Protein AF-0000000081881541 (afdb_homodimer)

Structure (mmCIF, N/CA/C/O backbone):
data_AF-0000000081881541-model_v1
#
loop_
_entity.id
_entity.type
_entity.pdbx_description
1 polymer 'Centromere protein X'
#
loop_
_atom_site.group_PDB
_atom_site.id
_atom_site.type_symbol
_atom_site.label_atom_id
_atom_site.label_alt_id
_atom_site.label_comp_id
_atom_site.label_asym_id
_atom_site.label_entity_id
_atom_site.label_seq_id
_atom_site.pdbx_PDB_ins_code
_atom_site.Cartn_x
_atom_site.Cartn_y
_atom_site.Cartn_z
_atom_site.occupancy
_atom_site.B_iso_or_equiv
_atom_site.auth_seq_id
_atom_site.auth_comp_id
_atom_site.auth_asym_id
_atom_site.auth_atom_id
_atom_site.pdbx_PDB_model_num
ATOM 1 N N . MET A 1 1 ? -21.609 -10.727 9.477 1 28.62 1 MET A N 1
ATOM 2 C CA . MET A 1 1 ? -20.609 -11.75 9.211 1 28.62 1 MET A CA 1
ATOM 3 C C . MET A 1 1 ? -19.641 -11.297 8.117 1 28.62 1 MET A C 1
ATOM 5 O O . MET A 1 1 ? -18.484 -11.734 8.078 1 28.62 1 MET A O 1
ATOM 9 N N . GLU A 1 2 ? -20.094 -10.688 7.086 1 37.22 2 GLU A N 1
ATOM 10 C CA . GLU A 1 2 ? -19.391 -10.211 5.902 1 37.22 2 GLU A CA 1
ATOM 11 C C . GLU A 1 2 ? -18.375 -9.133 6.262 1 37.22 2 GLU A C 1
ATOM 13 O O . GLU A 1 2 ? -17.297 -9.062 5.664 1 37.22 2 GLU A O 1
ATOM 18 N N . LYS A 1 3 ? -18.703 -8.258 7.117 1 42.94 3 LYS A N 1
ATOM 19 C CA . LYS A 1 3 ? -17.891 -7.172 7.652 1 42.94 3 LYS A CA 1
ATOM 20 C C . LYS A 1 3 ? -16.672 -7.711 8.414 1 42.94 3 LYS A C 1
ATOM 22 O O . LYS A 1 3 ? -15.633 -7.062 8.469 1 42.94 3 LYS A O 1
ATOM 27 N N . ARG A 1 4 ? -16.844 -8.727 9.141 1 43.38 4 ARG A N 1
ATOM 28 C CA . ARG A 1 4 ? -15.828 -9.336 9.992 1 43.38 4 ARG A CA 1
ATOM 29 C C . ARG A 1 4 ? -14.727 -9.977 9.148 1 43.38 4 ARG A C 1
ATOM 31 O O . ARG A 1 4 ? -13.578 -10.062 9.586 1 43.38 4 ARG A O 1
ATOM 38 N N . GLU A 1 5 ? -15.031 -10.672 8.125 1 47.53 5 GLU A N 1
ATOM 39 C CA . GLU A 1 5 ? -14.148 -11.383 7.199 1 47.53 5 GLU A CA 1
ATOM 40 C C . GLU A 1 5 ? -13.297 -10.406 6.391 1 47.53 5 GLU A C 1
ATOM 42 O O . GLU A 1 5 ? -12.297 -10.805 5.793 1 47.53 5 GLU A O 1
ATOM 47 N N . GLN A 1 6 ? -13.891 -9.219 6.172 1 51.59 6 GLN A N 1
ATOM 48 C CA . GLN A 1 6 ? -13.258 -8.133 5.434 1 51.59 6 GLN A CA 1
ATOM 49 C C . GLN A 1 6 ? -12.023 -7.613 6.172 1 51.59 6 GLN A C 1
ATOM 51 O O . GLN A 1 6 ? -11.062 -7.16 5.543 1 51.59 6 GLN A O 1
ATOM 56 N N . GLY A 1 7 ? -12.109 -7.938 7.457 1 55.38 7 GLY A N 1
ATOM 57 C CA . GLY A 1 7 ? -11.039 -7.469 8.336 1 55.38 7 GLY A CA 1
ATOM 58 C C . GLY A 1 7 ? -9.758 -8.258 8.188 1 55.38 7 GLY A C 1
ATOM 59 O O . GLY A 1 7 ? -8.664 -7.695 8.25 1 55.38 7 GLY A O 1
ATOM 60 N N . ALA A 1 8 ? -9.922 -9.516 7.84 1 63.72 8 ALA A N 1
ATOM 61 C CA . ALA A 1 8 ? -8.75 -10.391 7.762 1 63.72 8 ALA A CA 1
ATOM 62 C C . ALA A 1 8 ? -8.07 -10.273 6.398 1 63.72 8 ALA A C 1
ATOM 64 O O . ALA A 1 8 ? -6.934 -10.711 6.223 1 63.72 8 ALA A O 1
ATOM 65 N N . ARG A 1 9 ? -8.703 -9.57 5.543 1 85.38 9 ARG A N 1
ATOM 66 C CA . ARG A 1 9 ? -8.195 -9.523 4.176 1 85.38 9 ARG A CA 1
ATOM 67 C C . ARG A 1 9 ? -7.676 -8.133 3.83 1 85.38 9 ARG A C 1
ATOM 69 O O . ARG A 1 9 ? -7.496 -7.805 2.656 1 85.38 9 ARG A O 1
ATOM 76 N N . SER A 1 10 ? -7.621 -7.383 4.914 1 92.06 10 SER A N 1
ATOM 77 C CA . SER A 1 10 ? -7.117 -6.023 4.75 1 92.06 10 SER A CA 1
ATOM 78 C C . SER A 1 10 ? -6.355 -5.566 5.992 1 92.06 10 SER A C 1
ATOM 80 O O . SER A 1 10 ? -6.332 -6.262 7.008 1 92.06 10 SER A O 1
ATOM 82 N N . PHE A 1 11 ? -5.676 -4.539 5.855 1 96.19 11 PHE A N 1
ATOM 83 C CA . PHE A 1 11 ? -4.957 -3.988 6.996 1 96.19 11 PHE A CA 1
ATOM 84 C C . PHE A 1 11 ? -5.926 -3.41 8.023 1 96.19 11 PHE A C 1
ATOM 86 O O . PHE A 1 11 ? -6.926 -2.791 7.656 1 96.19 11 PHE A O 1
ATOM 93 N N . LYS A 1 12 ? -5.598 -3.611 9.188 1 95.06 12 LYS A N 1
ATOM 94 C CA . LYS A 1 12 ? -6.379 -2.998 10.258 1 95.06 12 LYS A CA 1
ATOM 95 C C . LYS A 1 12 ? -6.277 -1.477 10.211 1 95.06 12 LYS A C 1
ATOM 97 O O . LYS A 1 12 ? -5.199 -0.928 9.984 1 95.06 12 LYS A O 1
ATOM 102 N N . LYS A 1 13 ? -7.387 -0.907 10.531 1 96.12 13 LYS A N 1
ATOM 103 C CA . LYS A 1 13 ? -7.445 0.552 10.523 1 96.12 13 LYS A CA 1
ATOM 104 C C . LYS A 1 13 ? -6.465 1.143 11.531 1 96.12 13 LYS A C 1
ATOM 106 O O . LYS A 1 13 ? -5.801 2.145 11.25 1 96.12 13 LYS A O 1
ATOM 111 N N . GLU A 1 14 ? -6.41 0.538 12.695 1 96.5 14 GLU A N 1
ATOM 112 C CA . GLU A 1 14 ? -5.523 1.026 13.75 1 96.5 14 GLU A CA 1
ATOM 113 C C . GLU A 1 14 ? -4.066 0.989 13.297 1 96.5 14 GLU A C 1
ATOM 115 O O . GLU A 1 14 ? -3.297 1.908 13.594 1 96.5 14 GLU A O 1
ATOM 120 N N . THR A 1 15 ? -3.705 -0.054 12.625 1 96.5 15 THR A N 1
ATOM 121 C CA . THR A 1 15 ? -2.34 -0.188 12.125 1 96.5 15 THR A CA 1
ATOM 122 C C . THR A 1 15 ? -2.037 0.884 11.078 1 96.5 15 THR A C 1
ATOM 124 O O . THR A 1 15 ? -0.993 1.536 11.141 1 96.5 15 THR A O 1
ATOM 127 N N . VAL A 1 16 ? -2.938 1.083 10.117 1 97.94 16 VAL A N 1
ATOM 128 C CA . VAL A 1 16 ? -2.756 2.086 9.07 1 97.94 16 VAL A CA 1
ATOM 129 C C . VAL A 1 16 ? -2.654 3.475 9.695 1 97.94 16 VAL A C 1
ATOM 131 O O . VAL A 1 16 ? -1.791 4.27 9.32 1 97.94 16 VAL A O 1
ATOM 134 N N . ASN A 1 17 ? -3.527 3.76 10.664 1 98 17 ASN A N 1
ATOM 135 C CA . ASN A 1 17 ? -3.504 5.035 11.367 1 98 17 ASN A CA 1
ATOM 136 C C . ASN A 1 17 ? -2.156 5.281 12.039 1 98 17 ASN A C 1
ATOM 138 O O . ASN A 1 17 ? -1.566 6.352 11.891 1 98 17 ASN A O 1
ATOM 142 N N . LYS A 1 18 ? -1.632 4.258 12.742 1 96.88 18 LYS A N 1
ATOM 143 C CA . LYS A 1 18 ? -0.356 4.379 13.438 1 96.88 18 LYS A CA 1
ATOM 144 C C . LYS A 1 18 ? 0.786 4.629 12.461 1 96.88 18 LYS A C 1
ATOM 146 O O . LYS A 1 18 ? 1.662 5.457 12.719 1 96.88 18 LYS A O 1
ATOM 151 N N . LEU A 1 19 ? 0.794 3.918 11.383 1 97.5 19 LEU A N 1
ATOM 152 C CA . LEU A 1 19 ? 1.859 4.062 10.391 1 97.5 19 LEU A CA 1
ATOM 153 C C . LEU A 1 19 ? 1.835 5.449 9.766 1 97.5 19 LEU A C 1
ATOM 155 O O . LEU A 1 19 ? 2.887 6.066 9.57 1 97.5 19 LEU A O 1
ATOM 159 N N . LEU A 1 20 ? 0.648 5.957 9.422 1 97.88 20 LEU A N 1
ATOM 160 C CA . LEU A 1 20 ? 0.536 7.312 8.891 1 97.88 20 LEU A CA 1
ATOM 161 C C . LEU A 1 20 ? 1.078 8.336 9.883 1 97.88 20 LEU A C 1
ATOM 163 O O . LEU A 1 20 ? 1.853 9.219 9.508 1 97.88 20 LEU A O 1
ATOM 167 N N . GLN A 1 21 ? 0.752 8.25 11.086 1 96.75 21 GLN A N 1
ATOM 168 C CA . GLN A 1 21 ? 1.152 9.172 12.141 1 96.75 21 GLN A CA 1
ATOM 169 C C . GLN A 1 21 ? 2.668 9.188 12.312 1 96.75 21 GLN A C 1
ATOM 171 O O . GLN A 1 21 ? 3.256 10.234 12.594 1 96.75 21 GLN A O 1
ATOM 176 N N . PHE A 1 22 ? 3.174 8.016 12.148 1 94.75 22 PHE A N 1
ATOM 177 C CA . PHE A 1 22 ? 4.617 7.875 12.297 1 94.75 22 PHE A CA 1
ATOM 178 C C . PHE A 1 22 ? 5.355 8.742 11.289 1 94.75 22 PHE A C 1
ATOM 180 O O . PHE A 1 22 ? 6.488 9.172 11.539 1 94.75 22 PHE A O 1
ATOM 187 N N . HIS A 1 23 ? 4.75 9.031 10.258 1 92.25 23 HIS A N 1
ATOM 188 C CA . HIS A 1 23 ? 5.48 9.711 9.195 1 92.25 23 HIS A CA 1
ATOM 189 C C . HIS A 1 23 ? 5.191 11.203 9.195 1 92.25 23 HIS A C 1
ATOM 191 O O . HIS A 1 23 ? 5.742 11.945 8.375 1 92.25 23 HIS A O 1
ATOM 197 N N . PHE A 1 24 ? 4.344 11.633 10.039 1 95 24 PHE A N 1
ATOM 198 C CA . PHE A 1 24 ? 4.133 13.07 10.133 1 95 24 PHE A CA 1
ATOM 199 C C . PHE A 1 24 ? 5.336 13.75 10.781 1 95 24 PHE A C 1
ATOM 201 O O . PHE A 1 24 ? 5.895 13.242 11.75 1 95 24 PHE A O 1
ATOM 208 N N . LYS A 1 25 ? 5.742 14.789 10.312 1 89.06 25 LYS A N 1
ATOM 209 C CA . LYS A 1 25 ? 6.844 15.562 10.875 1 89.06 25 LYS A CA 1
ATOM 210 C C . LYS A 1 25 ? 6.438 16.219 12.188 1 89.06 25 LYS A C 1
ATOM 212 O O . LYS A 1 25 ? 7.23 16.281 13.133 1 89.06 25 LYS A O 1
ATOM 217 N N . ASP A 1 26 ? 5.215 16.719 12.227 1 89.81 26 ASP A N 1
ATOM 218 C CA . ASP A 1 26 ? 4.68 17.406 13.398 1 89.81 26 ASP A CA 1
ATOM 219 C C . ASP A 1 26 ? 3.805 16.469 14.227 1 89.81 26 ASP A C 1
ATOM 221 O O . ASP A 1 26 ? 2.836 15.898 13.727 1 89.81 26 ASP A O 1
ATOM 225 N N . ASP A 1 27 ? 4.039 16.359 15.461 1 90.56 27 ASP A N 1
ATOM 226 C CA . ASP A 1 27 ? 3.338 15.461 16.359 1 90.56 27 ASP A CA 1
ATOM 227 C C . ASP A 1 27 ? 1.9 15.922 16.594 1 90.56 27 ASP A C 1
ATOM 229 O O . ASP A 1 27 ? 1.08 15.164 17.125 1 90.56 27 ASP A O 1
ATOM 233 N N . LYS A 1 28 ? 1.602 17.078 16.188 1 92.81 28 LYS A N 1
ATOM 234 C CA . LYS A 1 28 ? 0.251 17.594 16.391 1 92.81 28 LYS A CA 1
ATOM 235 C C . LYS A 1 28 ? -0.677 17.172 15.25 1 92.81 28 LYS A C 1
ATOM 237 O O . LYS A 1 28 ? -1.9 17.25 15.383 1 92.81 28 LYS A O 1
ATOM 242 N N . THR A 1 29 ? -0.028 16.828 14.109 1 96.56 29 THR A N 1
ATOM 243 C CA . THR A 1 29 ? -0.836 16.453 12.953 1 96.56 29 THR A CA 1
ATOM 244 C C . THR A 1 29 ? -1.55 15.133 13.195 1 96.56 29 THR A C 1
ATOM 246 O O . THR A 1 29 ? -0.959 14.195 13.734 1 96.56 29 THR A O 1
ATOM 249 N N . ARG A 1 30 ? -2.875 15.141 12.828 1 97.62 30 ARG A N 1
ATOM 250 C CA . ARG A 1 30 ? -3.693 13.938 12.914 1 97.62 30 ARG A CA 1
ATOM 251 C C . ARG A 1 30 ? -4.289 13.586 11.555 1 97.62 30 ARG A C 1
ATOM 253 O O . ARG A 1 30 ? -4.195 14.367 10.609 1 97.62 30 ARG A O 1
ATOM 260 N N . VAL A 1 31 ? -4.82 12.406 11.492 1 98.44 31 VAL A N 1
ATOM 261 C CA . VAL A 1 31 ? -5.492 11.953 10.273 1 98.44 31 VAL A CA 1
ATOM 262 C C . VAL A 1 31 ? -6.926 11.539 10.602 1 98.44 31 VAL A C 1
ATOM 264 O O . VAL A 1 31 ? -7.18 10.898 11.617 1 98.44 31 VAL A O 1
ATOM 267 N N . SER A 1 32 ? -7.824 11.977 9.789 1 98.62 32 SER A N 1
ATOM 268 C CA . SER A 1 32 ? -9.234 11.68 10.016 1 98.62 32 SER A CA 1
ATOM 269 C C . SER A 1 32 ? -9.531 10.203 9.789 1 98.62 32 SER A C 1
ATOM 271 O O . SER A 1 32 ? -8.812 9.523 9.047 1 98.62 32 SER A O 1
ATOM 273 N N . GLY A 1 33 ? -10.578 9.727 10.422 1 98.25 33 GLY A N 1
ATOM 274 C CA . GLY A 1 33 ? -11.008 8.352 10.227 1 98.25 33 GLY A CA 1
ATOM 275 C C . GLY A 1 33 ? -11.273 8.008 8.773 1 98.25 33 GLY A C 1
ATOM 276 O O . GLY A 1 33 ? -10.922 6.922 8.305 1 98.25 33 GLY A O 1
ATOM 277 N N . ASP A 1 34 ? -11.914 8.945 8.055 1 98.38 34 ASP A N 1
ATOM 278 C CA . ASP A 1 34 ? -12.234 8.703 6.648 1 98.38 34 ASP A CA 1
ATOM 279 C C . ASP A 1 34 ? -10.969 8.625 5.797 1 98.38 34 ASP A C 1
ATOM 281 O O . ASP A 1 34 ? -10.914 7.867 4.832 1 98.38 34 ASP A O 1
ATOM 285 N N . ALA A 1 35 ? -10.031 9.445 6.098 1 98.75 35 ALA A N 1
ATOM 286 C CA . ALA A 1 35 ? -8.758 9.398 5.375 1 98.75 35 ALA A CA 1
ATOM 287 C C . ALA A 1 35 ? -8.039 8.078 5.617 1 98.75 35 ALA A C 1
ATOM 289 O O . ALA A 1 35 ? -7.52 7.465 4.68 1 98.75 35 ALA A O 1
ATOM 290 N N . VAL A 1 36 ? -8.031 7.637 6.871 1 98.62 36 VAL A N 1
ATOM 291 C CA . VAL A 1 36 ? -7.43 6.352 7.207 1 98.62 36 VAL A CA 1
ATOM 292 C C . VAL A 1 36 ? -8.109 5.238 6.414 1 98.62 36 VAL A C 1
ATOM 294 O O . VAL A 1 36 ? -7.438 4.359 5.871 1 98.62 36 VAL A O 1
ATOM 297 N N . LEU A 1 37 ? -9.414 5.301 6.336 1 98.19 37 LEU A N 1
ATOM 298 C CA . LEU A 1 37 ? -10.172 4.281 5.621 1 98.19 37 LEU A CA 1
ATOM 299 C C . LEU A 1 37 ? -9.82 4.289 4.137 1 98.19 37 LEU A C 1
ATOM 301 O O . LEU A 1 37 ? -9.68 3.229 3.521 1 98.19 37 LEU A O 1
ATOM 305 N N . LEU A 1 38 ? -9.664 5.453 3.561 1 98.31 38 LEU A N 1
ATOM 306 C CA . LEU A 1 38 ? -9.297 5.555 2.152 1 98.31 38 LEU A CA 1
ATOM 307 C C . LEU A 1 38 ? -7.926 4.934 1.905 1 98.31 38 LEU A C 1
ATOM 309 O O . LEU A 1 38 ? -7.754 4.156 0.961 1 98.31 38 LEU A O 1
ATOM 313 N N . VAL A 1 39 ? -7.012 5.273 2.742 1 98.19 39 VAL A N 1
ATOM 314 C CA . VAL A 1 39 ? -5.66 4.746 2.57 1 98.19 39 VAL A CA 1
ATOM 315 C C . VAL A 1 39 ? -5.668 3.23 2.76 1 98.19 39 VAL A C 1
ATOM 317 O O . VAL A 1 39 ? -5.035 2.5 1.993 1 98.19 39 VAL A O 1
ATOM 320 N N . ALA A 1 40 ? -6.41 2.729 3.75 1 98.06 40 ALA A N 1
ATOM 321 C CA . ALA A 1 40 ? -6.523 1.289 3.969 1 98.06 40 ALA A CA 1
ATOM 322 C C . ALA A 1 40 ? -7.082 0.588 2.732 1 98.06 40 ALA A C 1
ATOM 324 O O . ALA A 1 40 ? -6.617 -0.491 2.361 1 98.06 40 ALA A O 1
ATOM 325 N N . GLU A 1 41 ? -8.055 1.23 2.113 1 97.44 41 GLU A N 1
ATOM 326 C CA . GLU A 1 41 ? -8.641 0.653 0.903 1 97.44 41 GLU A CA 1
ATOM 327 C C . GLU A 1 41 ? -7.629 0.65 -0.244 1 97.44 41 GLU A C 1
ATOM 329 O O . GLU A 1 41 ? -7.566 -0.307 -1.017 1 97.44 41 GLU A O 1
ATOM 334 N N . MET A 1 42 ? -6.887 1.716 -0.366 1 97 42 MET A N 1
ATOM 335 C CA . MET A 1 42 ? -5.855 1.783 -1.399 1 97 42 MET A CA 1
ATOM 336 C C . MET A 1 42 ? -4.816 0.686 -1.204 1 97 42 MET A C 1
ATOM 338 O O . MET A 1 42 ? -4.414 0.027 -2.164 1 97 42 MET A O 1
ATOM 342 N N . LEU A 1 43 ? -4.418 0.478 0.022 1 97.69 43 LEU A N 1
ATOM 343 C CA . LEU A 1 43 ? -3.439 -0.557 0.338 1 97.69 43 LEU A CA 1
ATOM 344 C C . LEU A 1 43 ? -3.996 -1.943 0.034 1 97.69 43 LEU A C 1
ATOM 346 O O . LEU A 1 43 ? -3.279 -2.807 -0.476 1 97.69 43 LEU A O 1
ATOM 350 N N . LYS A 1 44 ? -5.223 -2.119 0.36 1 97.31 44 LYS A N 1
ATOM 351 C CA . LYS A 1 44 ? -5.891 -3.385 0.067 1 97.31 44 LYS A CA 1
ATOM 352 C C . LYS A 1 44 ? -5.883 -3.674 -1.432 1 97.31 44 LYS A C 1
ATOM 354 O O . LYS A 1 44 ? -5.547 -4.781 -1.854 1 97.31 44 LYS A O 1
ATOM 359 N N . VAL A 1 45 ? -6.266 -2.719 -2.213 1 97.06 45 VAL A N 1
ATOM 360 C CA . VAL A 1 45 ? -6.305 -2.877 -3.662 1 97.06 45 VAL A CA 1
ATOM 361 C C . VAL A 1 45 ? -4.898 -3.137 -4.191 1 97.06 45 VAL A C 1
ATOM 363 O O . VAL A 1 45 ? -4.703 -3.984 -5.066 1 97.06 45 VAL A O 1
ATOM 366 N N . PHE A 1 46 ? -3.982 -2.379 -3.686 1 97.19 46 PHE A N 1
ATOM 367 C CA . PHE A 1 46 ? -2.592 -2.525 -4.098 1 97.19 46 PHE A CA 1
ATOM 368 C C . PHE A 1 46 ? -2.104 -3.949 -3.861 1 97.19 46 PHE A C 1
ATOM 370 O O . PHE A 1 46 ? -1.524 -4.57 -4.754 1 97.19 46 PHE A O 1
ATOM 377 N N . VAL A 1 47 ? -2.336 -4.504 -2.703 1 98 47 VAL A N 1
ATOM 378 C CA . VAL A 1 47 ? -1.898 -5.848 -2.344 1 98 47 VAL A CA 1
ATOM 379 C C . VAL A 1 47 ? -2.619 -6.875 -3.215 1 98 47 VAL A C 1
ATOM 381 O O . VAL A 1 47 ? -1.997 -7.809 -3.729 1 98 47 VAL A O 1
ATOM 384 N N . ARG A 1 48 ? -3.881 -6.68 -3.379 1 97.38 48 ARG A N 1
ATOM 385 C CA . ARG A 1 48 ? -4.676 -7.605 -4.18 1 97.38 48 ARG A CA 1
ATOM 386 C C . ARG A 1 48 ? -4.16 -7.664 -5.617 1 97.38 48 ARG A C 1
ATOM 388 O O . ARG A 1 48 ? -3.98 -8.75 -6.168 1 97.38 48 ARG A O 1
ATOM 395 N N . GLU A 1 49 ? -3.949 -6.461 -6.223 1 97.69 49 GLU A N 1
ATOM 396 C CA . GLU A 1 49 ? -3.488 -6.402 -7.605 1 97.69 49 GLU A CA 1
ATOM 397 C C . GLU A 1 49 ? -2.084 -6.98 -7.746 1 97.69 49 GLU A C 1
ATOM 399 O O . GLU A 1 49 ? -1.798 -7.703 -8.703 1 97.69 49 GLU A O 1
ATOM 404 N N . THR A 1 50 ? -1.22 -6.68 -6.84 1 98.25 50 THR A N 1
ATOM 405 C CA . THR A 1 50 ? 0.138 -7.215 -6.863 1 98.25 50 THR A CA 1
ATOM 406 C C . THR A 1 50 ? 0.122 -8.734 -6.746 1 98.25 50 THR A C 1
ATOM 408 O O . THR A 1 50 ? 0.794 -9.43 -7.512 1 98.25 50 THR A O 1
ATOM 411 N N . ALA A 1 51 ? -0.653 -9.25 -5.852 1 98 51 ALA A N 1
ATOM 412 C CA . ALA A 1 51 ? -0.757 -10.695 -5.637 1 98 51 ALA A CA 1
ATOM 413 C C . ALA A 1 51 ? -1.304 -11.391 -6.879 1 98 51 ALA A C 1
ATOM 415 O O . ALA A 1 51 ? -0.728 -12.375 -7.348 1 98 51 ALA A O 1
ATOM 416 N N . ALA A 1 52 ? -2.436 -10.883 -7.371 1 97.31 52 ALA A N 1
ATOM 417 C CA . ALA A 1 52 ? -3.107 -11.516 -8.508 1 97.31 52 ALA A CA 1
ATOM 418 C C . ALA A 1 52 ? -2.209 -11.523 -9.734 1 97.31 52 ALA A C 1
ATOM 420 O O . ALA A 1 52 ? -2.047 -12.562 -10.383 1 97.31 52 ALA A O 1
ATOM 421 N N . ARG A 1 53 ? -1.636 -10.398 -10 1 98.31 53 ARG A N 1
ATOM 422 C CA . ARG A 1 53 ? -0.811 -10.305 -11.203 1 98.31 53 ARG A CA 1
ATOM 423 C C . ARG A 1 53 ? 0.518 -11.031 -11.016 1 98.31 53 ARG A C 1
ATOM 425 O O . ARG A 1 53 ? 1.044 -11.633 -11.953 1 98.31 53 ARG A O 1
ATOM 432 N N . GLY A 1 54 ? 1.098 -10.945 -9.852 1 98.38 54 GLY A N 1
ATOM 433 C CA . GLY A 1 54 ? 2.297 -11.719 -9.562 1 98.38 54 GLY A CA 1
ATOM 434 C C . GLY A 1 54 ? 2.098 -13.211 -9.734 1 98.38 54 GLY A C 1
ATOM 435 O O . GLY A 1 54 ? 2.928 -13.891 -10.344 1 98.38 54 GLY A O 1
ATOM 436 N N . ALA A 1 55 ? 0.98 -13.711 -9.25 1 98.19 55 ALA A N 1
ATOM 437 C CA . ALA A 1 55 ? 0.655 -15.125 -9.367 1 98.19 55 ALA A CA 1
ATOM 438 C C . ALA A 1 55 ? 0.471 -15.523 -10.828 1 98.19 55 ALA A C 1
ATOM 440 O O . ALA A 1 55 ? 0.967 -16.562 -11.266 1 98.19 55 ALA A O 1
ATOM 441 N N . ARG A 1 56 ? -0.247 -14.672 -11.539 1 97.62 56 ARG A N 1
ATOM 442 C CA . ARG A 1 56 ? -0.439 -14.938 -12.961 1 97.62 56 ARG A CA 1
ATOM 443 C C . ARG A 1 56 ? 0.894 -14.953 -13.695 1 97.62 56 ARG A C 1
ATOM 445 O O . ARG A 1 56 ? 1.123 -15.805 -14.562 1 97.62 56 ARG A O 1
ATOM 452 N N . GLN A 1 57 ? 1.774 -14.031 -13.352 1 98.31 57 GLN A N 1
ATOM 453 C CA . GLN A 1 57 ? 3.094 -13.977 -13.969 1 98.31 57 GLN A CA 1
ATOM 454 C C . GLN A 1 57 ? 3.887 -15.25 -13.695 1 98.31 57 GLN A C 1
ATOM 456 O O . GLN A 1 57 ? 4.527 -15.797 -14.594 1 98.31 57 GLN A O 1
ATOM 461 N N . ALA A 1 58 ? 3.869 -15.727 -12.453 1 98.19 58 ALA A N 1
ATOM 462 C CA . ALA A 1 58 ? 4.535 -16.984 -12.102 1 98.19 58 ALA A CA 1
ATOM 463 C C . ALA A 1 58 ? 3.936 -18.156 -12.859 1 98.19 58 ALA A C 1
ATOM 465 O O . ALA A 1 58 ? 4.664 -18.984 -13.406 1 98.19 58 ALA A O 1
ATOM 466 N N . GLN A 1 59 ? 2.617 -18.172 -12.984 1 96.75 59 GLN A N 1
ATOM 467 C CA . GLN A 1 59 ? 1.915 -19.25 -13.664 1 96.75 59 GLN A CA 1
ATOM 468 C C . GLN A 1 59 ? 2.279 -19.297 -15.141 1 96.75 59 GLN A C 1
ATOM 470 O O . GLN A 1 59 ? 2.381 -20.375 -15.727 1 96.75 59 GLN A O 1
ATOM 475 N N . THR A 1 60 ? 2.398 -18.125 -15.766 1 97.19 60 THR A N 1
ATOM 476 C CA . THR A 1 60 ? 2.795 -18.078 -17.172 1 97.19 60 THR A CA 1
ATOM 477 C C . THR A 1 60 ? 4.145 -18.75 -17.375 1 97.19 60 THR A C 1
ATOM 479 O O . THR A 1 60 ? 4.461 -19.203 -18.484 1 97.19 60 THR A O 1
ATOM 482 N N . GLU A 1 61 ? 4.957 -18.922 -16.328 1 97.62 61 GLU A N 1
ATOM 483 C CA . GLU A 1 61 ? 6.27 -19.562 -16.375 1 97.62 61 GLU A CA 1
ATOM 484 C C . GLU A 1 61 ? 6.219 -20.969 -15.773 1 97.62 61 GLU A C 1
ATOM 486 O O . GLU A 1 61 ? 7.262 -21.562 -15.484 1 97.62 61 GLU A O 1
ATOM 491 N N . ASP A 1 62 ? 4.98 -21.422 -15.406 1 96.56 62 ASP A N 1
ATOM 492 C CA . ASP A 1 62 ? 4.68 -22.766 -14.898 1 96.56 62 ASP A CA 1
ATOM 493 C C . ASP A 1 62 ? 5.238 -22.938 -13.484 1 96.56 62 ASP A C 1
ATOM 495 O O . ASP A 1 62 ? 5.789 -24 -13.164 1 96.56 62 ASP A O 1
ATOM 499 N N . LEU A 1 63 ? 5.23 -21.875 -12.703 1 96.81 63 LEU A N 1
ATOM 500 C CA . LEU A 1 63 ? 5.676 -21.922 -11.32 1 96.81 63 LEU A CA 1
ATOM 501 C C . LEU A 1 63 ? 4.5 -21.75 -10.359 1 96.81 63 LEU A C 1
ATOM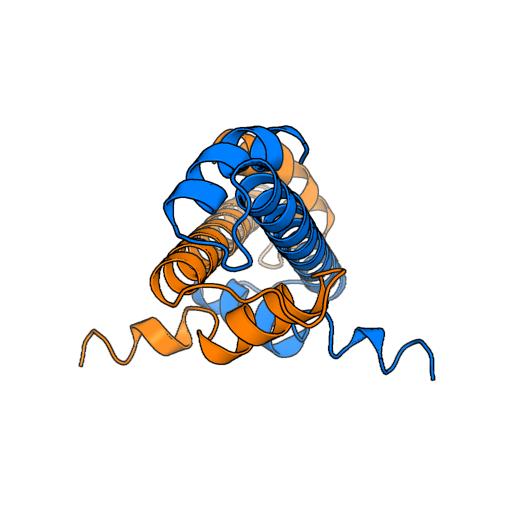 503 O O . LEU A 1 63 ? 3.512 -21.094 -10.703 1 96.81 63 LEU A O 1
ATOM 507 N N . THR A 1 64 ? 4.637 -22.328 -9.18 1 96.5 64 THR A N 1
ATOM 508 C CA . THR A 1 64 ? 3.629 -22.188 -8.133 1 96.5 64 THR A CA 1
ATOM 509 C C . THR A 1 64 ? 4.129 -21.266 -7.02 1 96.5 64 THR A C 1
ATOM 511 O O . THR A 1 64 ? 3.547 -21.234 -5.934 1 96.5 64 THR A O 1
ATOM 514 N N . ARG A 1 65 ? 5.254 -20.609 -7.324 1 98.31 65 ARG A N 1
ATOM 515 C CA . ARG A 1 65 ? 5.828 -19.656 -6.375 1 98.31 65 ARG A CA 1
ATOM 516 C C . ARG A 1 65 ? 6.055 -18.297 -7.027 1 98.31 65 ARG A C 1
ATOM 518 O O . ARG A 1 65 ? 6.672 -18.203 -8.094 1 98.31 65 ARG A O 1
ATOM 525 N N . VAL A 1 66 ? 5.543 -17.266 -6.355 1 98.62 66 VAL A N 1
ATOM 526 C CA . VAL A 1 66 ? 5.793 -15.891 -6.793 1 98.62 66 VAL A CA 1
ATOM 527 C C . VAL A 1 66 ? 7.137 -15.414 -6.25 1 98.62 66 VAL A C 1
ATOM 529 O O . VAL A 1 66 ? 7.289 -15.203 -5.043 1 98.62 66 VAL A O 1
ATOM 532 N N . ASP A 1 67 ? 8.047 -15.242 -7.09 1 98.75 67 ASP A N 1
ATOM 533 C CA . ASP A 1 67 ? 9.367 -14.734 -6.727 1 98.75 67 ASP A CA 1
ATOM 534 C C . ASP A 1 67 ? 9.469 -13.234 -6.992 1 98.75 67 ASP A C 1
ATOM 536 O O . ASP A 1 67 ? 8.578 -12.641 -7.605 1 98.75 67 ASP A O 1
ATOM 540 N N . VAL A 1 6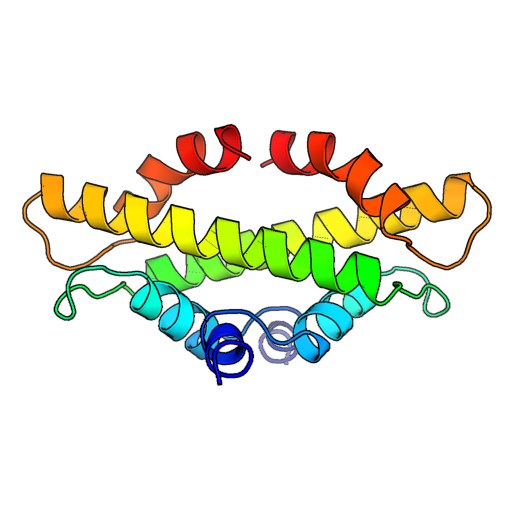8 ? 10.539 -12.656 -6.492 1 98.56 68 VAL A N 1
ATOM 541 C CA . VAL A 1 68 ? 10.742 -11.211 -6.551 1 98.56 68 VAL A CA 1
ATOM 542 C C . VAL A 1 68 ? 10.68 -10.734 -8 1 98.56 68 VAL A C 1
ATOM 544 O O . VAL A 1 68 ? 10.141 -9.664 -8.289 1 98.56 68 VAL A O 1
ATOM 547 N N . GLU A 1 69 ? 11.234 -11.547 -8.961 1 98.62 69 GLU A N 1
ATOM 548 C CA . GLU A 1 69 ? 11.242 -11.164 -10.367 1 98.62 69 GLU A CA 1
ATOM 549 C C . GLU A 1 69 ? 9.828 -11.047 -10.914 1 98.62 69 GLU A C 1
ATOM 551 O O . GLU A 1 69 ? 9.555 -10.211 -11.773 1 98.62 69 GLU A O 1
ATOM 556 N N . HIS A 1 70 ? 8.961 -11.875 -10.492 1 98.81 70 HIS A N 1
ATOM 557 C CA . HIS A 1 70 ? 7.574 -11.828 -10.938 1 98.81 70 HIS A CA 1
ATOM 558 C C . HIS A 1 70 ? 6.887 -10.555 -10.469 1 98.81 70 HIS A C 1
ATOM 560 O O . HIS A 1 70 ? 6.176 -9.906 -11.242 1 98.81 70 HIS A O 1
ATOM 566 N N . VAL A 1 71 ? 7.074 -10.156 -9.211 1 98.69 71 VAL A N 1
ATOM 567 C CA . VAL A 1 71 ? 6.5 -8.93 -8.68 1 98.69 71 VAL A CA 1
ATOM 568 C C . VAL A 1 71 ? 7.051 -7.723 -9.438 1 98.69 71 VAL A C 1
ATOM 570 O O . VAL A 1 71 ? 6.297 -6.832 -9.828 1 98.69 71 VAL A O 1
ATOM 573 N N . GLU A 1 72 ? 8.375 -7.754 -9.711 1 98.5 72 GLU A N 1
ATOM 574 C CA . GLU A 1 72 ? 9.008 -6.648 -10.422 1 98.5 72 GLU A CA 1
ATOM 575 C C . GLU A 1 72 ? 8.406 -6.465 -11.812 1 98.5 72 GLU A C 1
ATOM 577 O O . GLU A 1 72 ? 8.211 -5.336 -12.266 1 98.5 72 GLU A O 1
ATOM 582 N N . LYS A 1 73 ? 8.164 -7.477 -12.438 1 98.19 73 LYS A N 1
ATOM 583 C CA . LYS A 1 73 ? 7.648 -7.434 -13.805 1 98.19 73 LYS A CA 1
ATOM 584 C C . LYS A 1 73 ? 6.246 -6.836 -13.844 1 98.19 73 LYS A C 1
ATOM 586 O O . LYS A 1 73 ? 5.875 -6.168 -14.805 1 98.19 73 LYS A O 1
ATOM 591 N N . VAL A 1 74 ? 5.477 -7.055 -12.828 1 97.88 74 VAL A N 1
ATOM 592 C CA . VAL A 1 74 ? 4.078 -6.645 -12.891 1 97.88 74 VAL A CA 1
ATOM 593 C C . VAL A 1 74 ? 3.912 -5.273 -12.234 1 97.88 74 VAL A C 1
ATOM 595 O O . VAL A 1 74 ? 2.893 -4.605 -12.422 1 97.88 74 VAL A O 1
ATOM 598 N N . LEU A 1 75 ? 4.863 -4.855 -11.414 1 96.94 75 LEU A N 1
ATOM 599 C CA . LEU A 1 75 ? 4.773 -3.637 -10.617 1 96.94 75 LEU A CA 1
ATOM 600 C C . LEU A 1 75 ? 4.48 -2.428 -11.5 1 96.94 75 LEU A C 1
ATOM 602 O O . LEU A 1 75 ? 3.646 -1.589 -11.148 1 96.94 75 LEU A O 1
ATOM 606 N N . PRO A 1 76 ? 5.129 -2.299 -12.727 1 95.62 76 PRO A N 1
ATOM 607 C CA . PRO A 1 76 ? 4.828 -1.137 -13.57 1 95.62 76 PRO A CA 1
ATOM 608 C C . PRO A 1 76 ? 3.348 -1.042 -13.938 1 95.62 76 PRO A C 1
ATOM 610 O O . PRO A 1 76 ? 2.736 0.018 -13.781 1 95.62 76 PRO A O 1
ATOM 613 N N . GLN A 1 77 ? 2.846 -2.176 -14.297 1 95.5 77 GLN A N 1
ATOM 614 C CA . GLN A 1 77 ? 1.442 -2.174 -14.695 1 95.5 77 GLN A CA 1
ATOM 615 C C . GLN A 1 77 ? 0.531 -1.96 -13.484 1 95.5 77 GLN A C 1
ATOM 617 O O . GLN A 1 77 ? -0.507 -1.303 -13.594 1 95.5 77 GLN A O 1
ATOM 622 N N . VAL A 1 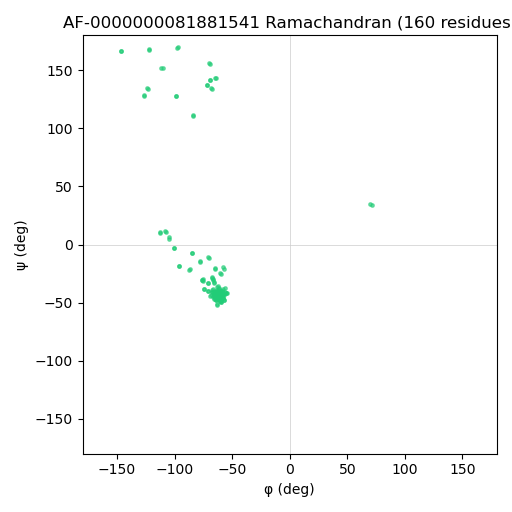78 ? 0.86 -2.422 -12.344 1 96 78 VAL A N 1
ATOM 623 C CA . VAL A 1 78 ? 0.082 -2.238 -11.117 1 96 78 VAL A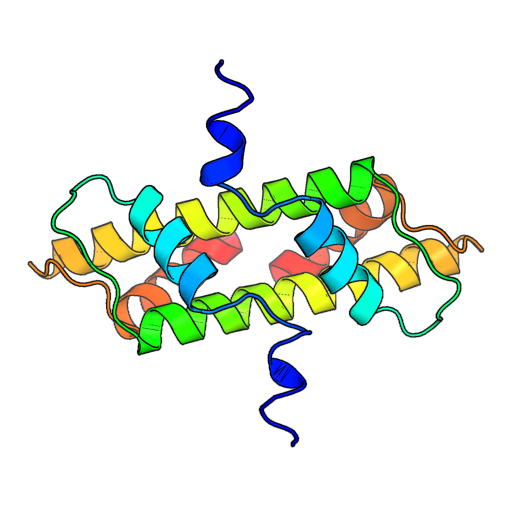 CA 1
ATOM 624 C C . VAL A 1 78 ? 0.036 -0.758 -10.75 1 96 78 VAL A C 1
ATOM 626 O O . VAL A 1 78 ? -1.031 -0.219 -10.453 1 96 78 VAL A O 1
ATOM 629 N N . LEU A 1 79 ? 1.173 -0.113 -10.773 1 92.19 79 LEU A N 1
ATOM 630 C CA . LEU A 1 79 ? 1.271 1.289 -10.383 1 92.19 79 LEU A CA 1
ATOM 631 C C . LEU A 1 79 ? 0.547 2.184 -11.383 1 92.19 79 LEU A C 1
ATOM 633 O O . LEU A 1 79 ? 0.005 3.227 -11.016 1 92.19 79 LEU A O 1
ATOM 637 N N . LEU A 1 80 ? 0.496 1.713 -12.617 1 91.5 80 LEU A N 1
ATOM 638 C CA . LEU A 1 80 ? -0.164 2.475 -13.672 1 91.5 80 LEU A CA 1
ATOM 639 C C . LEU A 1 80 ? -1.681 2.367 -13.555 1 91.5 80 LEU A C 1
ATOM 641 O O . LEU A 1 80 ? -2.404 3.293 -13.93 1 91.5 80 LEU A O 1
ATOM 645 N N . ASP A 1 81 ? -2.148 1.28 -13.07 1 89.31 81 ASP A N 1
ATOM 646 C CA . ASP A 1 81 ? -3.58 1.006 -12.992 1 89.31 81 ASP A CA 1
ATOM 647 C C . ASP A 1 81 ? -4.215 1.747 -11.82 1 89.31 81 ASP A C 1
ATOM 649 O O . ASP A 1 81 ? -5.441 1.834 -11.727 1 89.31 81 ASP A O 1
ATOM 653 N N . PHE A 1 82 ? -3.369 2.271 -10.867 1 81.5 82 PHE A N 1
ATOM 654 C CA . PHE A 1 82 ? -3.91 3.039 -9.75 1 81.5 82 PHE A CA 1
ATOM 655 C C . PHE A 1 82 ? -4.398 4.406 -10.219 1 81.5 82 PHE A C 1
ATOM 657 O O . PHE A 1 82 ? -5.441 4.887 -9.766 1 81.5 82 PHE A O 1
ATOM 664 N N . MET B 1 1 ? 20.172 -2.285 16.641 1 29.03 1 MET B N 1
ATOM 665 C CA . MET B 1 1 ? 19.141 -1.413 17.172 1 29.03 1 MET B CA 1
ATOM 666 C C . MET B 1 1 ? 18.312 -0.794 16.062 1 29.03 1 MET B C 1
ATOM 668 O O . MET B 1 1 ? 17.156 -0.415 16.266 1 29.03 1 MET B O 1
ATOM 672 N N . GLU B 1 2 ? 18.906 -0.349 14.992 1 36.78 2 GLU B N 1
ATOM 673 C CA . GLU B 1 2 ? 18.359 0.32 13.82 1 36.78 2 GLU B CA 1
ATOM 674 C C . GLU B 1 2 ? 17.344 -0.569 13.102 1 36.78 2 GLU B C 1
ATOM 676 O O . GLU B 1 2 ? 16.344 -0.079 12.57 1 36.78 2 GLU B O 1
ATOM 681 N N . LYS B 1 3 ? 17.609 -1.808 12.984 1 43 3 LYS B N 1
ATOM 682 C CA . LYS B 1 3 ? 16.781 -2.846 12.375 1 43 3 LYS B CA 1
ATOM 683 C C . LYS B 1 3 ? 15.469 -3.02 13.133 1 43 3 LYS B C 1
ATOM 685 O O . LYS B 1 3 ? 14.453 -3.408 12.539 1 43 3 LYS B O 1
ATOM 690 N N . ARG B 1 4 ? 15.492 -2.945 14.375 1 43.66 4 ARG B N 1
ATOM 691 C CA . ARG B 1 4 ? 14.352 -3.168 15.258 1 43.66 4 ARG B CA 1
ATOM 692 C C . ARG B 1 4 ? 13.32 -2.055 15.109 1 43.66 4 ARG B C 1
ATOM 694 O O . ARG B 1 4 ? 12.125 -2.275 15.328 1 43.66 4 ARG B O 1
ATOM 701 N N . GLU B 1 5 ? 13.688 -0.832 15.055 1 47.44 5 GLU B N 1
ATOM 702 C CA . GLU B 1 5 ? 12.883 0.384 14.953 1 47.44 5 GLU B CA 1
ATOM 703 C C . GLU B 1 5 ? 12.164 0.46 13.609 1 47.44 5 GLU B C 1
ATOM 705 O O . GLU B 1 5 ? 11.227 1.247 13.445 1 47.44 5 GLU B O 1
ATOM 710 N N . GLN B 1 6 ? 12.812 -0.145 12.617 1 51.75 6 GLN B N 1
ATOM 711 C CA . GLN B 1 6 ? 12.32 -0.211 11.242 1 51.75 6 GLN B CA 1
ATOM 712 C C . GLN B 1 6 ? 11.039 -1.033 11.164 1 51.75 6 GLN B C 1
ATOM 714 O O . GLN B 1 6 ? 10.18 -0.771 10.32 1 51.75 6 GLN B O 1
ATOM 719 N N . GLY B 1 7 ? 10.938 -1.811 12.227 1 55.78 7 GLY B N 1
ATOM 720 C CA . GLY B 1 7 ? 9.812 -2.727 12.281 1 55.78 7 GLY B CA 1
ATOM 721 C C . GLY B 1 7 ? 8.508 -2.045 12.641 1 55.78 7 GLY B C 1
ATOM 722 O O . GLY B 1 7 ?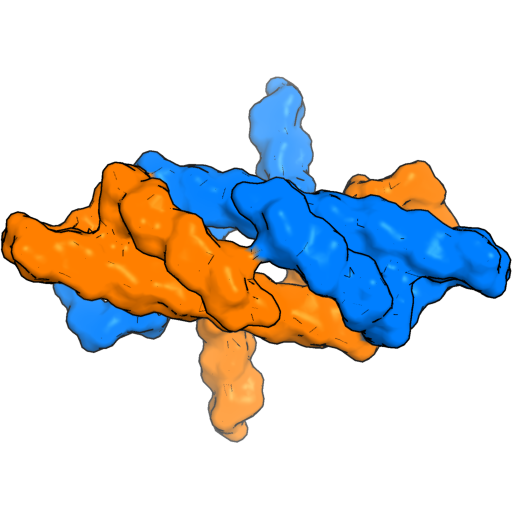 7.449 -2.396 12.109 1 55.78 7 GLY B O 1
ATOM 723 N N . ALA B 1 8 ? 8.633 -1.006 13.414 1 63.97 8 ALA B N 1
ATOM 724 C CA . ALA B 1 8 ? 7.426 -0.333 13.898 1 63.97 8 ALA B CA 1
ATOM 725 C C . ALA B 1 8 ? 6.926 0.687 12.875 1 63.97 8 ALA B C 1
ATOM 727 O O . ALA B 1 8 ? 5.789 1.156 12.969 1 63.97 8 ALA B O 1
ATOM 728 N N . ARG B 1 9 ? 7.684 0.882 11.898 1 85.81 9 ARG B N 1
ATOM 729 C CA . ARG B 1 9 ? 7.344 1.938 10.945 1 85.81 9 ARG B CA 1
ATOM 730 C C . ARG B 1 9 ? 6.973 1.355 9.586 1 85.81 9 ARG B C 1
ATOM 732 O O . ARG B 1 9 ? 6.965 2.066 8.578 1 85.81 9 ARG B O 1
ATOM 739 N N . SER B 1 10 ? 6.824 0.038 9.695 1 92.19 10 SER B N 1
ATOM 740 C CA . SER B 1 10 ? 6.438 -0.665 8.477 1 92.19 10 SER B CA 1
ATOM 741 C C . SER B 1 10 ? 5.539 -1.857 8.789 1 92.19 10 SER B C 1
ATOM 743 O O . SER B 1 10 ? 5.328 -2.195 9.953 1 92.19 10 SER B O 1
ATOM 745 N N . PHE B 1 11 ? 4.949 -2.357 7.816 1 96.19 11 PHE B N 1
ATOM 746 C CA . PHE B 1 11 ? 4.113 -3.537 8 1 96.19 11 PHE B CA 1
ATOM 747 C C . PHE B 1 11 ? 4.965 -4.762 8.32 1 96.19 11 PHE B C 1
ATOM 749 O O . PHE B 1 11 ? 6.043 -4.938 7.754 1 96.19 11 PHE B O 1
ATOM 756 N N . LYS B 1 12 ? 4.457 -5.512 9.156 1 95.06 12 LYS B N 1
ATOM 757 C CA . LYS B 1 12 ? 5.125 -6.777 9.453 1 95.06 12 LYS B CA 1
ATOM 758 C C . LYS B 1 12 ? 5.137 -7.691 8.227 1 95.06 12 LYS B C 1
ATOM 760 O O . LYS B 1 12 ? 4.137 -7.793 7.516 1 95.06 12 LYS B O 1
ATOM 765 N N . LYS B 1 13 ? 6.234 -8.375 8.141 1 96.12 13 LYS B N 1
ATOM 766 C CA . LYS B 1 13 ? 6.391 -9.297 7.02 1 96.12 13 LYS B CA 1
ATOM 767 C C . LYS B 1 13 ? 5.32 -10.383 7.047 1 96.12 13 LYS B C 1
ATOM 769 O O . LYS B 1 13 ? 4.773 -10.75 6.004 1 96.12 13 LYS B O 1
ATOM 774 N N . GLU B 1 14 ? 5.062 -10.891 8.219 1 96.56 14 GLU B N 1
ATOM 775 C CA . GLU B 1 14 ? 4.074 -11.953 8.367 1 96.56 14 GLU B CA 1
ATOM 776 C C . GLU B 1 14 ? 2.691 -11.492 7.914 1 96.56 14 GLU B C 1
ATOM 778 O O . GLU B 1 14 ? 1.955 -12.242 7.273 1 96.56 14 GLU B O 1
ATOM 783 N N . THR B 1 15 ? 2.359 -10.289 8.242 1 96.5 15 THR B N 1
ATOM 784 C CA . THR B 1 15 ? 1.071 -9.727 7.848 1 96.5 15 THR B CA 1
ATOM 785 C C . THR B 1 15 ? 0.991 -9.57 6.332 1 96.5 15 THR B C 1
ATOM 787 O O . THR B 1 15 ? -0.005 -9.953 5.715 1 96.5 15 THR B O 1
ATOM 790 N N . VAL B 1 16 ? 2.021 -9.016 5.711 1 97.94 16 VAL B N 1
ATOM 791 C CA . VAL B 1 16 ? 2.057 -8.828 4.266 1 97.94 16 VAL B CA 1
ATOM 792 C C . VAL B 1 16 ? 1.959 -10.18 3.564 1 97.94 16 VAL B C 1
ATOM 794 O O . VAL B 1 16 ? 1.213 -10.328 2.594 1 97.94 16 VAL B O 1
ATOM 797 N N . ASN B 1 17 ? 2.707 -11.164 4.066 1 98 17 ASN B N 1
ATOM 798 C CA . ASN B 1 17 ? 2.668 -12.508 3.51 1 98 17 ASN B CA 1
ATOM 799 C C . ASN B 1 17 ? 1.259 -13.094 3.549 1 98 17 ASN B C 1
ATOM 801 O O . ASN B 1 17 ? 0.768 -13.609 2.545 1 98 17 ASN B O 1
ATOM 805 N N . LYS B 1 18 ? 0.581 -12.953 4.691 1 96.94 18 LYS B N 1
ATOM 806 C CA . LYS B 1 18 ? -0.77 -13.484 4.852 1 96.94 18 LYS B CA 1
ATOM 807 C C . LYS B 1 18 ? -1.744 -12.812 3.895 1 96.94 18 LYS B C 1
ATOM 809 O O . LYS B 1 18 ? -2.594 -13.469 3.293 1 96.94 18 LYS B O 1
ATOM 814 N N . LEU B 1 19 ? -1.648 -11.531 3.777 1 97.56 19 LEU B N 1
ATOM 815 C CA . LEU B 1 19 ? -2.551 -10.789 2.908 1 97.56 19 LEU B CA 1
ATOM 816 C C . LEU B 1 19 ? -2.348 -11.18 1.448 1 97.56 19 LEU B C 1
ATOM 818 O O . LEU B 1 19 ? -3.316 -11.344 0.705 1 97.56 19 LEU B O 1
ATOM 822 N N . LEU B 1 20 ? -1.099 -11.305 1.007 1 97.88 20 LEU B N 1
ATOM 823 C CA . LEU B 1 20 ? -0.822 -11.758 -0.354 1 97.88 20 LEU B CA 1
ATOM 824 C C . LEU B 1 20 ? -1.424 -13.133 -0.604 1 97.88 20 LEU B C 1
ATOM 826 O O . LEU B 1 20 ? -2.078 -13.352 -1.626 1 97.88 20 LEU B O 1
ATOM 830 N N . GLN B 1 21 ? -1.267 -14.031 0.253 1 96.94 21 GLN B N 1
ATOM 831 C CA . GLN B 1 21 ? -1.747 -15.406 0.138 1 96.94 21 GLN B CA 1
ATOM 832 C C . GLN B 1 21 ? -3.268 -15.445 0.018 1 96.94 21 GLN B C 1
ATOM 834 O O . GLN B 1 21 ? -3.816 -16.281 -0.707 1 96.94 21 GLN B O 1
ATOM 839 N N . PHE B 1 22 ? -3.818 -14.562 0.758 1 94.94 22 PHE B N 1
ATOM 840 C CA . PHE B 1 22 ? -5.277 -14.492 0.766 1 94.94 22 PHE B CA 1
ATOM 841 C C . PHE B 1 22 ? -5.812 -14.211 -0.633 1 94.94 22 PHE B C 1
ATOM 843 O O . PHE B 1 22 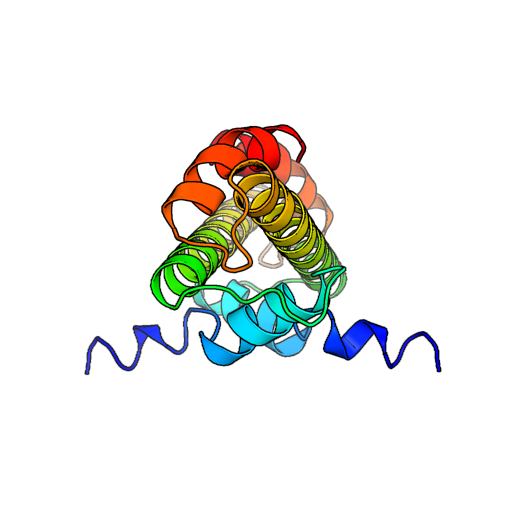? -6.934 -14.602 -0.962 1 94.94 22 PHE B O 1
ATOM 850 N N . HIS B 1 23 ? -5.059 -13.625 -1.427 1 92.62 23 HIS B N 1
ATOM 851 C CA . HIS B 1 23 ? -5.59 -13.18 -2.711 1 92.62 23 HIS B CA 1
ATOM 852 C C . HIS B 1 23 ? -5.207 -14.141 -3.828 1 92.62 23 HIS B C 1
ATOM 854 O O . HIS B 1 23 ? -5.59 -13.938 -4.984 1 92.62 23 HIS B O 1
ATOM 860 N N . PHE B 1 24 ? -4.469 -15.117 -3.52 1 95.12 24 PHE B N 1
ATOM 861 C CA . PHE B 1 24 ? -4.18 -16.125 -4.543 1 95.12 24 PHE B CA 1
ATOM 862 C C . PHE B 1 24 ? -5.41 -16.969 -4.832 1 95.12 24 PHE B C 1
ATOM 864 O O . PHE B 1 24 ? -6.121 -17.375 -3.908 1 95.12 24 PHE B O 1
ATOM 871 N N . LYS B 1 25 ? -5.676 -17.234 -5.984 1 89.44 25 LYS B N 1
ATOM 872 C CA . LYS B 1 25 ? -6.793 -18.094 -6.387 1 89.44 25 LYS B CA 1
ATOM 873 C C . LYS B 1 25 ? -6.527 -19.547 -6.035 1 89.44 25 LYS B C 1
ATOM 875 O O . LYS B 1 25 ? -7.43 -20.266 -5.602 1 89.44 25 LYS B O 1
ATOM 880 N N . ASP B 1 26 ? -5.293 -19.969 -6.223 1 90.12 26 ASP B N 1
ATOM 881 C CA . ASP B 1 26 ? -4.875 -21.344 -5.965 1 90.12 26 ASP B CA 1
ATOM 882 C C . ASP B 1 26 ? -4.191 -21.469 -4.605 1 90.12 26 ASP B C 1
ATOM 884 O O . ASP B 1 26 ? -3.205 -20.781 -4.34 1 90.12 26 ASP B O 1
ATOM 888 N N . ASP B 1 27 ? -4.59 -22.344 -3.797 1 90.75 27 ASP B N 1
ATOM 889 C CA . ASP B 1 27 ? -4.082 -22.516 -2.438 1 90.75 27 ASP B CA 1
ATOM 890 C C . ASP B 1 27 ? -2.664 -23.078 -2.449 1 90.75 27 ASP B C 1
ATOM 892 O O . ASP B 1 27 ? -1.978 -23.062 -1.425 1 90.75 27 ASP B O 1
ATOM 896 N N . LYS B 1 28 ? -2.229 -23.5 -3.557 1 93.19 28 LYS B N 1
ATOM 897 C CA . LYS B 1 28 ? -0.887 -24.062 -3.637 1 93.19 28 LYS B CA 1
ATOM 898 C C . LYS B 1 28 ? 0.157 -22.984 -3.887 1 93.19 28 LYS B C 1
ATOM 900 O O . LYS B 1 28 ? 1.354 -23.203 -3.691 1 93.19 28 LYS B O 1
ATOM 905 N N . THR B 1 29 ? -0.352 -21.844 -4.438 1 96.62 29 THR B N 1
ATOM 906 C CA . THR B 1 29 ? 0.579 -20.766 -4.75 1 96.62 29 THR B CA 1
ATOM 907 C C . THR B 1 29 ? 1.156 -20.156 -3.469 1 96.62 29 THR B C 1
ATOM 909 O O . THR B 1 29 ? 0.432 -19.953 -2.494 1 96.62 29 THR B O 1
ATOM 912 N N . ARG B 1 30 ? 2.516 -19.969 -3.504 1 97.69 30 ARG B N 1
ATOM 913 C CA . ARG B 1 30 ? 3.227 -19.328 -2.404 1 97.69 30 ARG B CA 1
ATOM 914 C C . ARG B 1 30 ? 3.984 -18.094 -2.887 1 97.69 30 ARG B C 1
ATOM 916 O O . ARG B 1 30 ? 4.086 -17.844 -4.094 1 97.69 30 ARG B O 1
ATOM 923 N N . VAL B 1 31 ? 4.434 -17.328 -1.956 1 98.5 31 VAL B N 1
ATOM 924 C CA . VAL B 1 31 ? 5.238 -16.141 -2.256 1 98.5 31 VAL B CA 1
ATOM 925 C C . VAL B 1 31 ? 6.582 -16.234 -1.541 1 98.5 31 VAL B C 1
ATOM 927 O O . VAL B 1 31 ? 6.645 -16.641 -0.376 1 98.5 31 VAL B O 1
ATOM 930 N N . SER B 1 32 ? 7.609 -15.953 -2.236 1 98.62 32 SER B N 1
ATOM 931 C CA . SER B 1 32 ? 8.945 -16.047 -1.665 1 98.62 32 SER B CA 1
ATOM 932 C C . SER B 1 32 ? 9.18 -14.953 -0.621 1 98.62 32 SER B C 1
ATOM 934 O O . SER B 1 32 ? 8.523 -13.906 -0.655 1 98.62 32 SER B O 1
ATOM 936 N N . GLY B 1 33 ? 10.094 -15.211 0.277 1 98.25 33 GLY B N 1
ATOM 937 C CA . GLY B 1 33 ? 10.461 -14.227 1.283 1 98.25 33 GLY B CA 1
ATOM 938 C C . GLY B 1 33 ? 10.906 -12.906 0.689 1 98.25 33 GLY B C 1
ATOM 939 O O . GLY B 1 33 ? 10.547 -11.836 1.194 1 98.25 33 GLY B O 1
ATOM 940 N N . ASP B 1 34 ? 11.688 -12.977 -0.387 1 98.38 34 ASP B N 1
ATOM 941 C CA . ASP B 1 34 ? 12.195 -11.758 -1.021 1 98.38 34 ASP B CA 1
ATOM 942 C C . ASP B 1 34 ? 11.062 -10.969 -1.668 1 98.38 34 ASP B C 1
ATOM 944 O O . ASP B 1 34 ? 11.086 -9.734 -1.685 1 98.38 34 ASP B O 1
ATOM 948 N N . ALA B 1 35 ? 10.148 -11.656 -2.256 1 98.75 35 ALA B N 1
ATOM 949 C CA . ALA B 1 35 ? 8.992 -10.977 -2.844 1 98.75 35 ALA B CA 1
ATOM 950 C C . ALA B 1 35 ? 8.156 -10.281 -1.771 1 98.75 35 ALA B C 1
ATOM 952 O O . ALA B 1 35 ? 7.734 -9.141 -1.95 1 98.75 35 ALA B O 1
ATOM 953 N N . VAL B 1 36 ? 7.945 -10.969 -0.653 1 98.62 36 VAL B N 1
ATOM 954 C CA . VAL B 1 36 ? 7.215 -10.383 0.466 1 98.62 36 VAL B CA 1
ATOM 955 C C . VAL B 1 36 ? 7.922 -9.117 0.934 1 98.62 36 VAL B C 1
ATOM 957 O O . VAL B 1 36 ? 7.273 -8.094 1.184 1 98.62 36 VAL B O 1
ATOM 960 N N . LEU B 1 37 ? 9.219 -9.18 1.02 1 98.19 37 LEU B N 1
ATOM 961 C CA . LEU B 1 37 ? 10 -8.031 1.472 1 98.19 37 LEU B CA 1
ATOM 962 C C . LEU B 1 37 ? 9.859 -6.863 0.501 1 98.19 37 LEU B C 1
ATOM 964 O O . LEU B 1 37 ? 9.742 -5.711 0.924 1 98.19 37 LEU B O 1
ATOM 968 N N . LEU B 1 38 ? 9.883 -7.141 -0.774 1 98.31 38 LEU B N 1
ATOM 969 C CA . LEU B 1 38 ? 9.719 -6.09 -1.773 1 98.31 38 LEU B CA 1
ATOM 970 C C . LEU B 1 38 ? 8.359 -5.414 -1.637 1 98.31 38 LEU B C 1
ATOM 972 O O . LEU B 1 38 ? 8.266 -4.184 -1.642 1 98.31 38 LEU B O 1
ATOM 976 N N . VAL B 1 39 ? 7.352 -6.219 -1.513 1 98.12 39 VAL B N 1
ATOM 977 C CA . VAL B 1 39 ? 6.008 -5.664 -1.399 1 98.12 39 VAL B CA 1
ATOM 978 C C . VAL B 1 39 ? 5.887 -4.859 -0.108 1 98.12 39 VAL B C 1
ATOM 980 O O . VAL B 1 39 ? 5.32 -3.764 -0.103 1 98.12 39 VAL B O 1
ATOM 983 N N . ALA B 1 40 ? 6.445 -5.355 0.996 1 98 40 ALA B N 1
ATOM 984 C CA . ALA B 1 40 ? 6.43 -4.629 2.262 1 98 40 ALA B CA 1
ATOM 985 C C . ALA B 1 40 ? 7.109 -3.268 2.121 1 98 40 ALA B C 1
ATOM 987 O O . ALA B 1 40 ? 6.629 -2.27 2.664 1 98 40 ALA B O 1
ATOM 988 N N . GLU B 1 41 ? 8.203 -3.246 1.373 1 97.44 41 GLU B N 1
ATOM 989 C CA . GLU B 1 41 ? 8.906 -1.985 1.153 1 97.44 41 GLU B CA 1
ATOM 990 C C . GLU B 1 41 ? 8.07 -1.029 0.306 1 97.44 41 GLU B C 1
ATOM 992 O O . GLU B 1 41 ? 8.047 0.177 0.561 1 97.44 41 GLU B O 1
ATOM 997 N N . MET B 1 42 ? 7.418 -1.564 -0.699 1 97 42 MET B N 1
ATOM 998 C CA . MET B 1 42 ? 6.547 -0.74 -1.533 1 97 42 MET B CA 1
ATOM 999 C C . MET B 1 42 ? 5.422 -0.131 -0.707 1 97 42 MET B C 1
ATOM 1001 O O . MET B 1 42 ? 5.113 1.054 -0.847 1 97 42 MET B O 1
ATOM 1005 N N . LEU B 1 43 ? 4.852 -0.919 0.16 1 97.62 43 LEU B N 1
ATOM 1006 C CA . LEU B 1 43 ? 3.771 -0.448 1.021 1 97.62 43 LEU B CA 1
ATOM 1007 C C . LEU B 1 43 ? 4.273 0.623 1.983 1 97.62 43 LEU B C 1
ATOM 1009 O O . LEU B 1 43 ? 3.576 1.608 2.24 1 97.62 43 LEU B O 1
ATOM 1013 N N . LYS B 1 44 ? 5.422 0.407 2.49 1 97.25 44 LYS B N 1
ATOM 1014 C CA . LYS B 1 44 ? 6.039 1.385 3.383 1 97.25 44 LYS B CA 1
ATOM 1015 C C . LYS B 1 44 ? 6.223 2.729 2.684 1 97.25 44 LYS B C 1
ATOM 1017 O O . LYS B 1 44 ? 5.875 3.775 3.236 1 97.25 44 LYS B O 1
ATOM 1022 N N . VAL B 1 45 ? 6.773 2.711 1.519 1 97 45 VAL B N 1
ATOM 1023 C CA . VAL B 1 45 ? 7.004 3.932 0.752 1 97 45 VAL B CA 1
ATOM 1024 C C . VAL B 1 45 ? 5.668 4.598 0.425 1 97 45 VAL B C 1
ATOM 1026 O O . VAL B 1 45 ? 5.539 5.82 0.516 1 97 45 VAL B O 1
ATOM 1029 N N . PHE B 1 46 ? 4.738 3.791 0.023 1 97.12 46 PHE B N 1
ATOM 1030 C CA . PHE B 1 46 ? 3.412 4.297 -0.314 1 97.12 46 PHE B CA 1
ATOM 1031 C C . PHE B 1 46 ? 2.801 5.039 0.866 1 97.12 46 PHE B C 1
ATOM 1033 O O . PHE B 1 46 ? 2.311 6.16 0.714 1 97.12 46 PHE B O 1
ATOM 1040 N N . VAL B 1 47 ? 2.844 4.469 2.043 1 98 47 VAL B N 1
ATOM 1041 C CA . VAL B 1 47 ? 2.273 5.062 3.246 1 98 47 VAL B CA 1
ATOM 1042 C C . VAL B 1 47 ? 3.033 6.34 3.604 1 98 47 VAL B C 1
ATOM 1044 O O . VAL B 1 47 ? 2.426 7.363 3.924 1 98 47 VAL B O 1
ATOM 1047 N N . ARG B 1 48 ? 4.312 6.266 3.52 1 97.38 48 ARG B N 1
ATOM 1048 C CA . ARG B 1 48 ? 5.145 7.418 3.857 1 97.38 48 ARG B CA 1
ATOM 1049 C C . ARG B 1 48 ? 4.836 8.602 2.947 1 97.38 48 ARG B C 1
ATOM 1051 O O . ARG B 1 48 ? 4.66 9.727 3.42 1 97.38 48 ARG B O 1
ATOM 1058 N N . GLU B 1 49 ? 4.793 8.328 1.617 1 97.69 49 GLU B N 1
ATOM 1059 C CA . GLU B 1 49 ? 4.535 9.398 0.652 1 97.69 49 GLU B CA 1
ATOM 1060 C C . GLU B 1 49 ? 3.129 9.961 0.817 1 97.69 49 GLU B C 1
ATOM 1062 O O . GLU B 1 49 ? 2.93 11.18 0.739 1 97.69 49 GLU B O 1
ATOM 1067 N N . THR B 1 50 ? 2.17 9.125 1.02 1 98.25 50 THR B N 1
ATOM 1068 C CA . THR B 1 50 ? 0.796 9.57 1.227 1 98.25 50 THR B CA 1
ATOM 1069 C C . THR B 1 50 ? 0.691 10.438 2.479 1 98.25 50 THR B C 1
ATOM 1071 O O . THR B 1 50 ? 0.084 11.508 2.449 1 98.25 50 THR B O 1
ATOM 1074 N N . ALA B 1 51 ? 1.305 10.016 3.537 1 98 51 ALA B N 1
ATOM 1075 C CA . ALA B 1 51 ? 1.278 10.75 4.801 1 98 51 ALA B CA 1
ATOM 1076 C C . ALA B 1 51 ? 1.944 12.109 4.656 1 98 51 ALA B C 1
ATOM 1078 O O . ALA B 1 51 ? 1.374 13.133 5.047 1 98 51 ALA B O 1
ATOM 1079 N N . ALA B 1 52 ? 3.164 12.109 4.117 1 97.31 52 ALA B N 1
ATOM 1080 C CA . ALA B 1 52 ? 3.943 13.336 3.996 1 97.31 52 ALA B CA 1
ATOM 1081 C C . ALA B 1 52 ? 3.225 14.359 3.117 1 97.31 52 ALA B C 1
ATOM 1083 O O . ALA B 1 52 ? 3.084 15.523 3.494 1 97.31 52 ALA B O 1
ATOM 1084 N N . ARG B 1 53 ? 2.764 13.898 2.014 1 98.25 53 ARG B N 1
ATOM 1085 C CA . ARG B 1 53 ? 2.119 14.82 1.084 1 98.25 53 ARG B CA 1
ATOM 1086 C C . ARG B 1 53 ? 0.731 15.219 1.576 1 98.25 53 ARG B C 1
ATOM 1088 O O . ARG B 1 53 ? 0.301 16.359 1.39 1 98.25 53 ARG B O 1
ATOM 1095 N N . GLY B 1 54 ? 0.003 14.305 2.145 1 98.38 54 GLY B N 1
ATOM 1096 C CA . GLY B 1 54 ? -1.273 14.648 2.75 1 98.38 54 GLY B CA 1
ATOM 1097 C C . GLY B 1 54 ? -1.156 15.703 3.832 1 98.38 54 GLY B C 1
ATOM 1098 O O . GLY B 1 54 ? -1.938 16.656 3.863 1 98.38 54 GLY B O 1
ATOM 1099 N N . ALA B 1 55 ? -0.148 15.562 4.652 1 98.12 55 ALA B N 1
ATOM 1100 C CA . ALA B 1 55 ? 0.091 16.531 5.723 1 98.12 55 ALA B CA 1
ATOM 1101 C C . ALA B 1 55 ? 0.45 17.906 5.156 1 98.12 55 ALA B C 1
ATOM 1103 O O . ALA B 1 55 ? -0.05 18.922 5.629 1 98.12 55 ALA B O 1
ATOM 1104 N N . ARG B 1 56 ? 1.311 17.859 4.168 1 97.56 56 ARG B N 1
ATOM 1105 C CA . ARG B 1 56 ? 1.682 19.109 3.523 1 97.56 56 ARG B CA 1
ATOM 1106 C C . ARG B 1 56 ? 0.467 19.781 2.891 1 97.56 56 ARG B C 1
ATOM 1108 O O . ARG B 1 56 ? 0.304 21 2.986 1 97.56 56 ARG B O 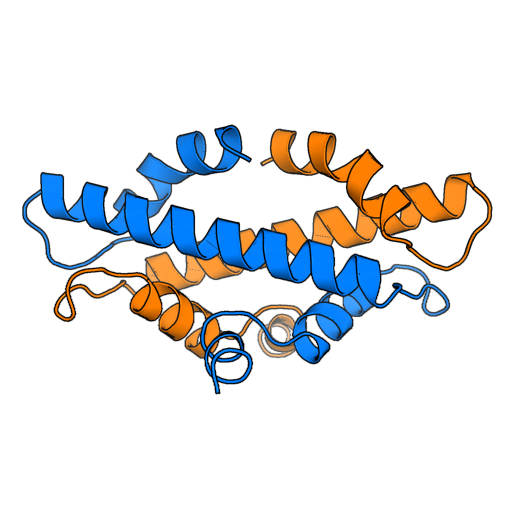1
ATOM 1115 N N . GLN B 1 57 ? -0.382 19 2.273 1 98.31 57 GLN B N 1
ATOM 1116 C CA . GLN B 1 57 ? -1.595 19.531 1.66 1 98.31 57 GLN B CA 1
ATOM 1117 C C . GLN B 1 57 ? -2.504 20.172 2.705 1 98.31 57 GLN B C 1
ATOM 1119 O O . GLN B 1 57 ? -3.049 21.266 2.48 1 98.31 57 GLN B O 1
ATOM 1124 N N . ALA B 1 58 ? -2.693 19.5 3.84 1 98.19 58 ALA B N 1
ATOM 1125 C CA . ALA B 1 58 ? -3.484 20.062 4.934 1 98.19 58 ALA B CA 1
ATOM 1126 C C . ALA B 1 58 ? -2.865 21.359 5.453 1 98.19 58 ALA B C 1
ATOM 1128 O O . ALA B 1 58 ? -3.568 22.344 5.664 1 98.19 58 ALA B O 1
ATOM 1129 N N . GLN B 1 59 ? -1.558 21.375 5.566 1 96.75 59 GLN B N 1
ATOM 1130 C CA . GLN B 1 59 ? -0.846 22.547 6.082 1 96.75 59 GLN B CA 1
ATOM 1131 C C . GLN B 1 59 ? -1.007 23.734 5.152 1 96.75 59 GLN B C 1
ATOM 1133 O O . GLN B 1 59 ? -1.101 24.875 5.613 1 96.75 59 GLN B O 1
ATOM 1138 N N . THR B 1 60 ? -0.947 23.5 3.854 1 97.19 60 THR B N 1
ATOM 1139 C CA . THR B 1 60 ? -1.143 24.578 2.893 1 97.19 60 THR B CA 1
ATOM 1140 C C . THR B 1 60 ? -2.496 25.25 3.104 1 97.19 60 THR B C 1
ATOM 1142 O O . THR B 1 60 ? -2.689 26.406 2.715 1 97.19 60 THR B O 1
ATOM 1145 N N . GLU B 1 61 ? -3.455 24.578 3.76 1 97.62 61 GLU B N 1
ATOM 1146 C CA . GLU B 1 61 ? -4.789 25.109 4.043 1 97.62 61 GLU B CA 1
ATOM 1147 C C . GLU B 1 61 ? -4.922 25.516 5.508 1 97.62 61 GLU B C 1
ATOM 1149 O O . GLU B 1 61 ? -6.031 25.734 6 1 97.62 61 GLU B O 1
ATOM 1154 N N . ASP B 1 62 ? -3.785 25.453 6.266 1 96.5 62 ASP B N 1
ATOM 1155 C CA . ASP B 1 62 ? -3.646 25.875 7.656 1 96.5 62 ASP B CA 1
ATOM 1156 C C . ASP B 1 62 ? -4.398 24.938 8.594 1 96.5 62 ASP B C 1
ATOM 1158 O O . ASP B 1 62 ? -5.051 25.391 9.539 1 96.5 62 ASP B O 1
ATOM 1162 N N . LEU B 1 63 ? -4.406 23.656 8.242 1 96.75 63 LEU B N 1
ATOM 1163 C CA . LEU B 1 63 ? -5.039 22.641 9.07 1 96.75 63 LEU B CA 1
ATOM 1164 C C . LEU B 1 63 ? -3.994 21.703 9.688 1 96.75 63 LEU B C 1
ATOM 1166 O O . LEU B 1 63 ? -2.928 21.5 9.109 1 96.75 63 LEU B O 1
ATOM 1170 N N . THR B 1 64 ? -4.332 21.156 10.852 1 96.44 64 THR B N 1
ATOM 1171 C CA . THR B 1 64 ? -3.473 20.203 11.523 1 96.44 64 THR B CA 1
ATOM 1172 C C . THR B 1 64 ? -4.066 18.797 11.445 1 96.44 64 THR B C 1
ATOM 1174 O O . THR B 1 64 ? -3.645 17.891 12.172 1 96.44 64 THR B O 1
ATOM 1177 N N . ARG B 1 65 ? -5.09 18.672 10.594 1 98.31 65 ARG B N 1
ATOM 1178 C CA . ARG B 1 65 ? -5.734 17.391 10.367 1 98.31 65 ARG B CA 1
ATOM 1179 C C . ARG B 1 65 ? -5.777 17.047 8.883 1 98.31 65 ARG B C 1
ATOM 1181 O O . ARG B 1 65 ? -6.234 17.859 8.07 1 98.31 65 ARG B O 1
ATOM 1188 N N . VAL B 1 66 ? -5.301 15.852 8.562 1 98.62 66 VAL B N 1
ATOM 1189 C CA . VAL B 1 66 ? -5.395 15.352 7.199 1 98.62 66 VAL B CA 1
ATOM 1190 C C . VAL B 1 66 ? -6.77 14.719 6.977 1 98.62 66 VAL B C 1
ATOM 1192 O O . VAL B 1 66 ? -7.07 13.664 7.539 1 98.62 66 VAL B O 1
ATOM 1195 N N . ASP B 1 67 ? -7.539 15.328 6.207 1 98.75 67 ASP B N 1
ATOM 1196 C CA . ASP B 1 67 ? -8.859 14.82 5.852 1 98.75 67 ASP B CA 1
ATOM 1197 C C . ASP B 1 67 ? -8.82 14.078 4.512 1 98.75 67 ASP B C 1
ATOM 1199 O O . ASP B 1 67 ? -7.816 14.125 3.801 1 98.75 67 ASP B O 1
ATOM 1203 N N . VAL B 1 68 ? -9.914 13.406 4.223 1 98.62 68 VAL B N 1
ATOM 1204 C CA . VAL B 1 68 ? -9.992 12.547 3.045 1 98.62 68 VAL B CA 1
ATOM 1205 C C . VAL B 1 68 ? -9.703 13.367 1.788 1 98.62 68 VAL B C 1
ATOM 1207 O O . VAL B 1 68 ? -9.062 12.875 0.854 1 98.62 68 VAL B O 1
ATOM 1210 N N . GLU B 1 69 ? -10.188 14.648 1.737 1 98.62 69 GLU B N 1
ATOM 1211 C CA . GLU B 1 69 ? -9.977 15.5 0.567 1 98.62 69 GLU B CA 1
ATOM 1212 C C . GLU B 1 69 ? -8.492 15.766 0.335 1 98.62 69 GLU B C 1
ATOM 1214 O O . GLU B 1 69 ? -8.047 15.883 -0.81 1 98.62 69 GLU B O 1
ATOM 1219 N N . HIS B 1 70 ? -7.75 15.891 1.355 1 98.81 70 HIS B N 1
ATOM 1220 C CA . HIS B 1 70 ? -6.316 16.125 1.242 1 98.81 70 HIS B CA 1
ATOM 1221 C C . HIS B 1 70 ? -5.609 14.906 0.641 1 98.81 70 HIS B C 1
ATOM 1223 O O . HIS B 1 70 ? -4.758 15.047 -0.239 1 98.81 70 HIS B O 1
ATOM 1229 N N . VAL B 1 71 ? -5.934 13.703 1.09 1 98.69 71 VAL B N 1
ATOM 1230 C CA . VAL B 1 71 ? -5.355 12.477 0.548 1 98.69 71 VAL B CA 1
ATOM 1231 C C . VAL B 1 71 ? -5.711 12.344 -0.932 1 98.69 71 VAL B C 1
ATOM 1233 O O . VAL B 1 71 ? -4.848 12.039 -1.758 1 98.69 71 VAL B O 1
ATOM 1236 N N . GLU B 1 72 ? -6.988 12.664 -1.263 1 98.56 72 GLU B N 1
ATOM 1237 C CA . GLU B 1 72 ? -7.438 12.562 -2.648 1 98.56 72 GLU B CA 1
ATOM 1238 C C . GLU B 1 72 ? -6.637 13.484 -3.559 1 98.56 72 GLU B C 1
ATOM 1240 O O . GLU B 1 72 ? -6.305 13.117 -4.688 1 98.56 72 GLU B O 1
ATOM 1245 N N . LYS B 1 73 ? -6.383 14.602 -3.133 1 98.19 73 LYS B N 1
ATOM 1246 C CA . LYS B 1 73 ? -5.68 15.594 -3.936 1 98.19 73 LYS B CA 1
ATOM 1247 C C . LYS B 1 73 ? -4.246 15.156 -4.227 1 98.19 73 LYS B C 1
ATOM 1249 O O . LYS B 1 73 ? -3.701 15.469 -5.285 1 98.19 73 LYS B O 1
ATOM 1254 N N . VAL B 1 74 ? -3.635 14.453 -3.328 1 97.88 74 VAL B N 1
ATOM 1255 C CA . VAL B 1 74 ? -2.217 14.148 -3.49 1 97.88 74 VAL B CA 1
ATOM 1256 C C . VAL B 1 74 ? -2.053 12.766 -4.121 1 97.88 74 VAL B C 1
ATOM 1258 O O . VAL B 1 74 ? -0.974 12.422 -4.609 1 97.88 74 VAL B O 1
ATOM 1261 N N . LEU B 1 75 ? -3.082 11.93 -4.078 1 97 75 LEU B N 1
ATOM 1262 C CA . LEU B 1 75 ? -3.023 10.539 -4.516 1 97 75 LEU B CA 1
ATOM 1263 C C . LEU B 1 75 ? -2.529 10.438 -5.953 1 97 75 LEU B C 1
ATOM 1265 O O . LEU B 1 75 ? -1.698 9.586 -6.27 1 97 75 LEU B O 1
ATOM 1269 N N . PRO B 1 76 ? -2.992 11.352 -6.898 1 95.56 76 PRO B N 1
ATOM 1270 C CA . PRO B 1 76 ? -2.5 11.25 -8.273 1 95.56 76 PRO B CA 1
ATOM 1271 C C . PRO B 1 76 ? -0.98 11.375 -8.367 1 95.56 76 PRO B C 1
ATOM 1273 O O . PRO B 1 76 ? -0.326 10.547 -9.008 1 95.56 76 PRO B O 1
ATOM 1276 N N . GLN B 1 77 ? -0.503 12.336 -7.633 1 95.5 77 GLN B N 1
ATOM 1277 C CA . GLN B 1 77 ? 0.939 12.547 -7.68 1 95.5 77 GLN B CA 1
ATOM 1278 C C . GLN B 1 77 ? 1.687 11.422 -6.977 1 95.5 77 GLN B C 1
ATOM 1280 O O . GLN B 1 77 ? 2.77 11.023 -7.41 1 95.5 77 GLN B O 1
ATOM 1285 N N . VAL B 1 78 ? 1.178 10.844 -5.965 1 95.94 78 VAL B N 1
ATOM 1286 C CA . VAL B 1 78 ? 1.789 9.727 -5.246 1 95.94 78 VAL B CA 1
ATOM 1287 C C . VAL B 1 78 ? 1.882 8.508 -6.164 1 95.94 78 VAL B C 1
ATOM 1289 O O . VAL B 1 78 ? 2.932 7.867 -6.25 1 95.94 78 VAL B O 1
ATOM 1292 N N . LEU B 1 79 ? 0.8 8.203 -6.832 1 92.19 79 LEU B N 1
ATOM 1293 C CA . LEU B 1 79 ? 0.747 7.027 -7.695 1 92.19 79 LEU B CA 1
ATOM 1294 C C . LEU B 1 79 ? 1.658 7.199 -8.906 1 92.19 79 LEU B C 1
ATOM 1296 O O . LEU B 1 79 ? 2.211 6.219 -9.414 1 92.19 79 LEU B O 1
ATOM 1300 N N . LEU B 1 80 ? 1.847 8.445 -9.297 1 91.38 80 LEU B N 1
ATOM 1301 C CA . LEU B 1 80 ? 2.691 8.75 -10.445 1 91.38 80 LEU B CA 1
ATOM 1302 C C . LEU B 1 80 ? 4.168 8.617 -10.086 1 91.38 80 LEU B C 1
ATOM 1304 O O . LEU B 1 80 ? 4.992 8.281 -10.938 1 91.38 80 LEU B O 1
ATOM 1308 N N . ASP B 1 81 ? 4.504 8.891 -8.891 1 89.44 81 ASP B N 1
ATOM 1309 C CA . ASP B 1 81 ? 5.891 8.906 -8.438 1 89.44 81 ASP B CA 1
ATOM 1310 C C . ASP B 1 81 ? 6.406 7.484 -8.203 1 89.44 81 ASP B C 1
ATOM 1312 O O . ASP B 1 81 ? 7.613 7.273 -8.07 1 89.44 81 ASP B O 1
ATOM 1316 N N . PHE B 1 82 ? 5.473 6.484 -8.141 1 81.31 82 PHE B N 1
ATOM 1317 C CA . PHE B 1 82 ? 5.898 5.102 -7.973 1 81.31 82 PHE B CA 1
ATOM 1318 C C . PHE B 1 82 ? 6.531 4.57 -9.25 1 81.31 82 PHE B C 1
ATOM 1320 O O . PHE B 1 82 ? 7.531 3.846 -9.203 1 81.31 82 PHE B O 1
#

Organism: Varanus komodoensis (NCBI:txid61221)

InterPro domains:
  IPR009072 Histone-fold [SSF47113] (9-76)
  IPR018552 Centromere protein X [PF09415] (13-82)
  IPR018552 Centromere protein X [PTHR28680] (4-82)

Radius of gyration: 16.3 Å; Cα contacts (8 Å, |Δi|>4): 201; chains: 2; bounding box: 40×50×34 Å

pLDDT: mean 91.48, std 15.47, range [28.62, 98.81]

Foldseek 3Di:
DVVVVVPVLWDDLVVLQVVVCVPDPDNVDHDDSVRSVVVRVVVSLLVVQLVVQQCVQCVVVPHRDRDPVSSVVCVVVSVVVD/DVVVVVPVLWDDLVVLQVVVCVPDPDNVDHDDSVRSVVVRVVVSLLVVQLVVQQCVQCVVVPHRDRDPVSSVVCVVVSVVVD

Sequence (164 aa):
MEKREQGARSFKKETVNKLLQFHFKDDKTRVSGDAVLLVAEMLKVFVRETAARGARQAQTEDLTRVDVEHVE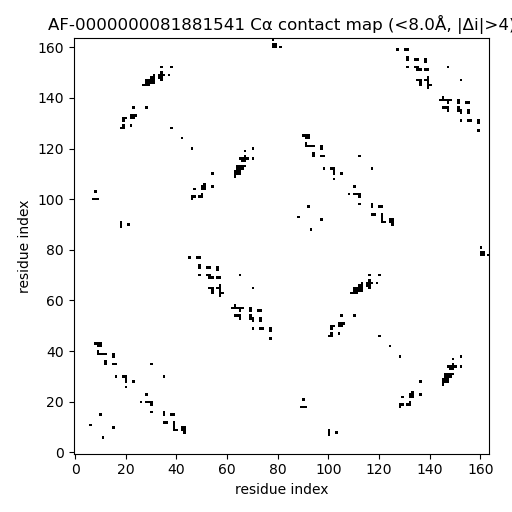KVLPQVLLDFMEKREQGARSFKKETVNKLLQFHFKDDKTRVSGDAVLLVAEMLKVFVRETAARGARQAQTEDLTRVDVEHVEKVLPQVLLDF

Nearest PDB structures (foldseek):
  3vh6-assembly1_D  TM=8.747E-01  e=1.268E-08  Gallus gallus
  3b0b-assembly1_C  TM=8.359E-01  e=3.693E-08  Gallus gallus
  4dra-assembly1_H  TM=8.615E-01  e=8.365E-08  Homo sapiens
  7ywx-assembly1_X  TM=8.119E-01  e=3.257E-08  Homo sapiens
  4ne1-assembly1_W  TM=8.352E-01  e=7.855E-08  Homo sapiens

Solvent-accessible surface area (backbone atoms only — not comparable to full-atom values): 8819 Å² total; per-residue (Å²): 116,71,73,65,59,52,49,73,64,36,67,50,66,69,57,52,45,51,44,34,53,67,43,41,88,51,88,77,50,44,69,35,71,65,25,41,50,50,52,39,50,50,51,35,50,51,45,42,52,49,29,43,48,12,45,51,51,19,43,78,72,76,39,56,50,25,40,46,69,32,43,59,69,40,44,64,60,52,47,69,72,104,116,72,72,64,61,52,48,74,64,35,67,52,64,69,57,52,45,51,44,34,53,67,44,42,89,51,88,77,52,45,70,36,73,65,25,41,50,51,51,40,50,51,52,35,51,50,43,41,50,49,29,43,47,12,45,52,49,19,42,77,72,77,40,56,48,23,40,45,67,30,42,60,69,40,44,64,59,53,47,67,72,107

Secondary structure (DSSP, 8-state):
-HHHHSSTTS--HHHHHHHHHHT-SSTT-EE-HHHHHHHHHHHHHHHHHHHHHHHHHHHHTT-SEE-HHHHHHHHHHHHHH-/-HHHHSSTTS--HHHHHHHHHHT-SSTT-EE-HHHHHHHHHHHHHHHHHHHHHHHHHHHHTT-SEE-HHHHHHHHHHHHHH-